Protein AF-A0A2D5VLS7-F1 (afdb_monomer_lite)

Sequence (63 aa):
IPADGGAPQSLGLMPEQGEIVRLYSADLSAQAVSAIAISREAPGGSVTGAPGEVLYVTQLTRT

Radius of gyration: 11.96 Å; chains: 1; bounding box: 26×18×30 Å

pLDDT: mean 81.83, std 8.54, range [56.03, 92.12]

Foldseek 3Di:
DFPVPDADADPDDDPPDDDDDDDCDPVNVVRRDFKDWDADADVVGDPVRGGHHTPDIDGDDDD

Secondary structure (DSSP, 8-state):
-BTT-PPPPP--PPPSSS-------HHHHHS-B-EEEEEEPPTTS-SSSS--EEEEEEEPP--

Structure (mmCIF, N/CA/C/O backbone):
data_AF-A0A2D5VLS7-F1
#
_entry.id   AF-A0A2D5VLS7-F1
#
loop_
_atom_site.group_PDB
_atom_site.id
_atom_site.type_symbol
_atom_site.label_atom_id
_atom_site.label_alt_id
_atom_site.label_comp_id
_atom_site.label_asym_id
_atom_site.label_entity_id
_atom_site.label_seq_id
_atom_site.pdbx_PDB_ins_code
_atom_site.Cartn_x
_atom_site.Cartn_y
_atom_site.Cartn_z
_atom_site.occupancy
_atom_site.B_iso_or_equiv
_atom_site.auth_seq_id
_atom_site.auth_comp_id
_atom_site.auth_asym_id
_atom_site.auth_atom_id
_atom_site.pdbx_PDB_model_num
ATOM 1 N N . ILE A 1 1 ? 1.311 -3.005 -4.213 1.00 85.81 1 ILE A N 1
ATOM 2 C CA . ILE A 1 1 ? 2.357 -4.024 -4.450 1.00 85.81 1 ILE A CA 1
ATOM 3 C C . ILE A 1 1 ? 2.587 -4.119 -5.951 1.00 85.81 1 ILE A C 1
ATOM 5 O O . ILE A 1 1 ? 1.636 -4.440 -6.667 1.00 85.81 1 ILE A O 1
ATOM 9 N N . PRO A 1 2 ? 3.790 -3.776 -6.426 1.00 85.12 2 PRO A N 1
ATOM 10 C CA . PRO A 1 2 ? 4.189 -3.988 -7.814 1.00 85.12 2 PRO A CA 1
ATOM 11 C C . PRO A 1 2 ? 4.071 -5.464 -8.234 1.00 85.12 2 PRO A C 1
ATOM 13 O O . PRO A 1 2 ? 4.369 -6.368 -7.455 1.00 85.12 2 PRO A O 1
ATOM 16 N N . ALA A 1 3 ? 3.616 -5.724 -9.458 1.00 85.31 3 ALA A N 1
ATOM 17 C CA . ALA A 1 3 ? 3.414 -7.073 -9.994 1.00 85.31 3 ALA A CA 1
ATOM 18 C C . ALA A 1 3 ? 4.727 -7.834 -10.226 1.00 85.31 3 ALA A C 1
ATOM 20 O O . ALA A 1 3 ? 4.719 -9.060 -10.259 1.00 85.31 3 ALA A O 1
ATOM 21 N N . ASP A 1 4 ? 5.841 -7.116 -10.356 1.00 86.06 4 ASP A N 1
ATOM 22 C CA . ASP A 1 4 ? 7.192 -7.670 -10.474 1.00 86.06 4 ASP A CA 1
ATOM 23 C C . ASP A 1 4 ? 7.800 -8.087 -9.121 1.00 86.06 4 ASP A C 1
ATOM 25 O O . ASP A 1 4 ? 8.922 -8.588 -9.078 1.00 86.06 4 ASP A O 1
ATOM 29 N N . GLY A 1 5 ? 7.069 -7.902 -8.015 1.00 83.00 5 GLY A N 1
ATOM 30 C CA . GLY A 1 5 ? 7.548 -8.203 -6.666 1.00 83.00 5 GLY A CA 1
ATOM 31 C C . GLY A 1 5 ? 8.471 -7.132 -6.077 1.00 83.00 5 GLY A C 1
ATOM 32 O O . GLY A 1 5 ? 9.079 -7.370 -5.033 1.00 83.00 5 GLY A O 1
ATOM 33 N N . GLY A 1 6 ? 8.574 -5.961 -6.714 1.00 84.88 6 GLY A N 1
ATOM 34 C CA . GLY A 1 6 ? 9.299 -4.808 -6.192 1.00 84.88 6 GLY A CA 1
ATOM 35 C C . GLY A 1 6 ? 8.758 -4.291 -4.852 1.00 84.88 6 GLY A C 1
ATOM 36 O O . GLY A 1 6 ? 7.700 -4.697 -4.360 1.00 84.88 6 GLY A O 1
ATOM 37 N N . ALA A 1 7 ? 9.499 -3.358 -4.251 1.00 84.50 7 ALA A N 1
ATOM 38 C CA . ALA A 1 7 ? 9.134 -2.776 -2.963 1.00 84.50 7 ALA A CA 1
ATOM 39 C C . ALA A 1 7 ? 7.738 -2.114 -3.014 1.00 84.50 7 ALA A C 1
ATOM 41 O O . ALA A 1 7 ? 7.439 -1.377 -3.957 1.00 84.50 7 ALA A O 1
ATOM 42 N N . PRO A 1 8 ? 6.865 -2.340 -2.014 1.00 85.06 8 PRO A N 1
ATOM 43 C CA . PRO A 1 8 ? 5.571 -1.675 -1.957 1.00 85.06 8 PRO A CA 1
ATOM 44 C C . PRO A 1 8 ? 5.720 -0.156 -1.858 1.00 85.06 8 PRO A C 1
ATOM 46 O O . PRO A 1 8 ? 6.489 0.349 -1.045 1.00 85.06 8 PRO A O 1
ATOM 49 N N . GLN A 1 9 ? 4.925 0.570 -2.640 1.00 83.88 9 GLN A N 1
ATOM 50 C CA . GLN A 1 9 ? 4.783 2.013 -2.497 1.00 83.88 9 GLN A CA 1
ATOM 51 C C . GLN A 1 9 ? 3.662 2.330 -1.501 1.00 83.88 9 GLN A C 1
ATOM 53 O O . GLN A 1 9 ? 2.560 1.784 -1.603 1.00 83.88 9 GLN A O 1
ATOM 58 N N . SER A 1 10 ? 3.939 3.216 -0.542 1.00 84.06 10 SER A N 1
ATOM 59 C CA . SER A 1 10 ? 2.931 3.671 0.418 1.00 84.06 10 SER A CA 1
ATOM 60 C C . SER A 1 10 ? 1.850 4.510 -0.271 1.00 84.06 10 SER A C 1
ATOM 62 O O . SER A 1 10 ? 2.155 5.418 -1.043 1.00 84.06 10 SER A O 1
ATOM 64 N N . LEU A 1 11 ? 0.582 4.227 0.045 1.00 83.56 11 LEU A N 1
ATOM 65 C CA . LEU A 1 11 ? -0.582 5.025 -0.374 1.00 83.56 11 LEU A CA 1
ATOM 66 C C . LEU A 1 11 ? -1.033 6.028 0.712 1.00 83.56 11 LEU A C 1
ATOM 68 O O . LEU A 1 11 ? -2.005 6.776 0.536 1.00 83.56 11 LEU A O 1
ATOM 72 N N . GLY A 1 12 ? -0.299 6.067 1.827 1.00 84.62 12 GLY A N 1
ATOM 73 C CA . GLY A 1 12 ? -0.614 6.832 3.028 1.00 84.62 12 GLY A CA 1
ATOM 74 C C . GLY A 1 12 ? -1.303 5.998 4.109 1.00 84.62 12 GLY A C 1
ATOM 75 O O . GLY A 1 12 ? -1.463 4.786 3.984 1.00 84.62 12 GLY A O 1
ATOM 76 N N . LEU A 1 13 ? -1.687 6.673 5.191 1.00 85.56 13 LEU A N 1
ATOM 77 C CA . LEU A 1 13 ? -2.321 6.049 6.350 1.00 85.56 13 LEU A CA 1
ATOM 78 C C . LEU A 1 13 ? -3.827 5.895 6.137 1.00 85.56 13 LEU A C 1
ATOM 80 O O . LEU A 1 13 ? -4.501 6.838 5.716 1.00 85.56 13 LEU A O 1
ATOM 84 N N . MET A 1 14 ? -4.342 4.709 6.459 1.00 85.25 14 MET A N 1
ATOM 85 C CA . MET A 1 14 ? -5.777 4.471 6.566 1.00 85.25 14 MET A CA 1
ATOM 86 C C . MET A 1 14 ? -6.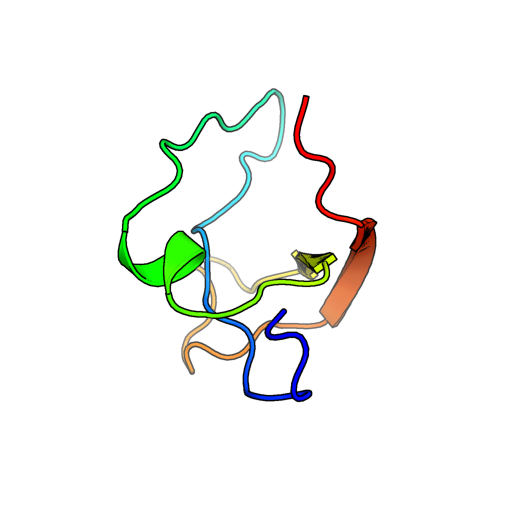274 5.067 7.894 1.00 85.25 14 MET A C 1
ATOM 88 O O . MET A 1 14 ? -5.613 4.872 8.917 1.00 85.25 14 MET A O 1
ATOM 92 N N . PRO A 1 15 ? -7.391 5.815 7.908 1.00 83.31 15 PRO A N 1
ATOM 93 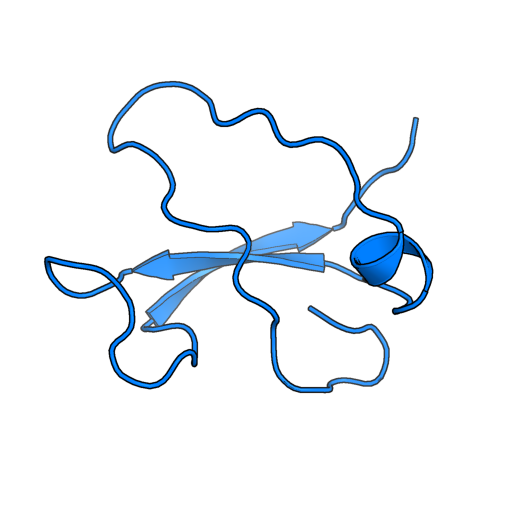C CA . PRO A 1 15 ? -7.974 6.287 9.158 1.00 83.31 15 PRO A CA 1
ATOM 94 C C . PRO A 1 15 ? -8.430 5.096 10.008 1.00 83.31 15 PRO A C 1
ATOM 96 O O . PRO A 1 15 ? -8.824 4.063 9.470 1.00 83.31 15 PRO A O 1
ATOM 99 N N . GLU A 1 16 ? -8.419 5.248 11.335 1.00 80.44 16 GLU A N 1
ATOM 100 C CA . GLU A 1 16 ? -8.871 4.189 12.255 1.00 80.44 16 GLU A CA 1
ATOM 101 C C . GLU A 1 16 ? -10.313 3.741 11.974 1.00 80.44 16 GLU A C 1
ATOM 103 O O . GLU A 1 16 ? -10.684 2.603 12.253 1.00 80.44 16 GLU A O 1
ATOM 108 N N . GLN A 1 17 ? -11.132 4.647 11.434 1.00 84.12 17 GLN A N 1
ATOM 109 C CA . GLN A 1 17 ? -12.536 4.426 11.112 1.00 84.12 17 GLN A CA 1
ATOM 110 C C . GLN A 1 17 ? -12.880 5.131 9.793 1.00 84.12 17 GLN A C 1
ATOM 112 O O . GLN A 1 17 ? -12.396 6.232 9.526 1.00 84.12 17 GLN A O 1
ATOM 117 N N . GLY A 1 18 ? -13.758 4.519 8.995 1.00 84.06 18 GLY A N 1
ATOM 118 C CA . GLY A 1 18 ? -14.263 5.091 7.745 1.00 84.06 18 GLY A CA 1
ATOM 119 C C . GLY A 1 18 ? -13.534 4.598 6.494 1.00 84.06 18 GLY A C 1
ATOM 120 O O . GLY A 1 18 ? -13.123 3.442 6.414 1.00 84.06 18 GLY A O 1
ATOM 121 N N . GLU A 1 19 ? -13.421 5.477 5.500 1.00 86.44 19 GLU A N 1
ATOM 122 C CA . GLU A 1 19 ? -12.905 5.177 4.163 1.00 86.44 19 GLU A CA 1
ATOM 123 C C . GLU A 1 19 ? -11.808 6.172 3.766 1.00 86.44 19 GLU A C 1
ATOM 125 O O . GLU A 1 19 ? -11.819 7.339 4.165 1.00 86.44 19 GLU A O 1
ATOM 130 N N . ILE A 1 20 ? -10.868 5.710 2.941 1.00 83.81 20 ILE A N 1
ATOM 131 C CA . ILE A 1 20 ? -9.892 6.553 2.257 1.00 83.81 20 ILE A CA 1
ATOM 132 C C . ILE A 1 20 ? -10.102 6.456 0.746 1.00 83.81 20 ILE A C 1
ATOM 134 O O . ILE A 1 20 ? -9.932 5.398 0.147 1.00 83.81 20 ILE A O 1
ATOM 138 N N . VAL A 1 21 ? -10.425 7.588 0.120 1.00 85.00 21 VAL A N 1
ATOM 139 C CA . VAL A 1 21 ? -10.493 7.706 -1.340 1.00 85.00 21 VAL A CA 1
ATOM 140 C C . VAL A 1 21 ? -9.242 8.424 -1.831 1.00 85.00 21 VAL A C 1
ATOM 142 O O . VAL A 1 21 ? -8.862 9.487 -1.329 1.00 85.00 21 VAL A O 1
ATOM 145 N N . ARG A 1 22 ? -8.573 7.833 -2.819 1.00 78.44 22 ARG A N 1
ATOM 146 C CA . ARG A 1 22 ? -7.386 8.393 -3.472 1.00 78.44 22 ARG A CA 1
ATOM 147 C C . ARG A 1 22 ? -7.581 8.343 -4.977 1.00 78.44 22 ARG A C 1
ATOM 149 O O . ARG A 1 22 ? -8.070 7.352 -5.511 1.00 78.44 22 ARG A O 1
ATOM 156 N N . LEU A 1 23 ? -7.160 9.404 -5.658 1.00 78.94 23 LEU A N 1
ATOM 157 C CA . LEU A 1 23 ? -7.064 9.380 -7.110 1.00 78.94 23 LEU A CA 1
ATOM 158 C C . LEU A 1 23 ? -5.940 8.429 -7.515 1.00 78.94 23 LEU A C 1
ATOM 160 O O . LEU A 1 23 ? -4.848 8.465 -6.945 1.00 78.94 23 LEU A O 1
ATOM 164 N N . TYR A 1 24 ? -6.216 7.590 -8.508 1.00 74.38 24 TYR A N 1
ATOM 165 C CA . TYR A 1 24 ? -5.213 6.712 -9.086 1.00 74.38 24 TYR A CA 1
ATOM 166 C C . TYR A 1 24 ? -4.204 7.571 -9.858 1.00 74.38 24 TYR A C 1
ATOM 168 O O . TYR A 1 24 ? -4.519 8.098 -10.926 1.00 74.38 24 TYR A O 1
ATOM 176 N N . SER A 1 25 ? -3.026 7.801 -9.273 1.00 71.94 25 SER A N 1
ATOM 177 C CA . SER A 1 25 ? -2.001 8.657 -9.873 1.00 71.94 25 SER A CA 1
ATOM 178 C C . SER A 1 25 ? -1.334 7.976 -11.071 1.00 71.94 25 SER A C 1
ATOM 180 O O . SER A 1 25 ? -1.327 6.749 -11.191 1.00 71.94 25 SER A O 1
ATOM 182 N N . ALA A 1 26 ? -0.735 8.778 -11.956 1.00 58.91 26 ALA A N 1
ATOM 183 C CA . ALA A 1 26 ? -0.002 8.267 -13.113 1.00 58.91 26 ALA A CA 1
ATOM 184 C C . ALA A 1 26 ? 1.125 7.292 -12.707 1.00 58.91 26 ALA A C 1
ATOM 186 O O . ALA A 1 26 ? 1.324 6.284 -13.382 1.00 58.91 26 ALA A O 1
ATOM 187 N N . ASP A 1 27 ? 1.780 7.514 -11.564 1.00 65.75 27 ASP A N 1
ATOM 188 C CA . ASP A 1 27 ? 2.839 6.634 -11.049 1.00 65.75 27 ASP A CA 1
ATOM 189 C C . ASP A 1 27 ? 2.328 5.231 -10.685 1.00 65.75 27 ASP A C 1
ATOM 191 O O . ASP A 1 27 ? 2.999 4.236 -10.966 1.00 65.75 27 ASP A O 1
ATOM 195 N N . LEU A 1 28 ? 1.112 5.137 -10.130 1.00 69.75 28 LEU A N 1
ATOM 196 C CA . LEU A 1 28 ? 0.443 3.857 -9.870 1.00 69.75 28 LEU A CA 1
ATOM 197 C C . LEU A 1 28 ? -0.024 3.174 -11.154 1.00 69.75 28 LEU A C 1
ATOM 199 O O . LEU A 1 28 ? -0.154 1.959 -11.170 1.00 69.75 28 LEU A O 1
ATOM 203 N N . SER A 1 29 ? -0.284 3.939 -12.216 1.00 64.12 29 SER A N 1
ATOM 204 C CA . SER A 1 29 ? -0.653 3.385 -13.522 1.00 64.12 29 SER A CA 1
ATOM 205 C C . SER A 1 29 ? 0.545 2.884 -14.330 1.00 64.12 29 SER A C 1
ATOM 207 O O . SER A 1 29 ? 0.395 1.961 -15.128 1.00 64.12 29 SER A O 1
ATOM 209 N N . ALA A 1 30 ? 1.722 3.481 -14.119 1.00 60.38 30 ALA A N 1
ATOM 210 C CA . ALA A 1 30 ? 2.962 3.116 -14.796 1.00 60.38 30 ALA A CA 1
ATOM 211 C C . ALA A 1 30 ? 3.607 1.865 -14.183 1.00 60.38 30 ALA A C 1
ATOM 213 O O . ALA A 1 30 ? 4.194 1.052 -14.896 1.00 60.38 30 ALA A O 1
ATOM 214 N N . GLN A 1 31 ? 3.474 1.687 -12.869 1.00 66.69 31 GLN A N 1
ATOM 215 C CA . GLN A 1 31 ? 3.827 0.445 -12.194 1.00 66.69 31 GLN A CA 1
ATOM 216 C C . GLN A 1 31 ? 2.644 -0.510 -12.326 1.00 66.69 31 GLN A C 1
ATOM 218 O O . GLN A 1 31 ? 1.559 -0.213 -11.849 1.00 66.69 31 GLN A O 1
ATOM 223 N N . ALA A 1 32 ? 2.807 -1.661 -12.973 1.00 76.62 32 ALA A N 1
ATOM 224 C CA . ALA A 1 32 ? 1.754 -2.672 -12.983 1.00 76.62 32 ALA A CA 1
ATOM 225 C C . ALA A 1 32 ? 1.487 -3.132 -11.535 1.00 76.62 32 ALA A C 1
ATOM 227 O O . ALA A 1 32 ? 2.219 -3.960 -11.009 1.00 76.62 32 ALA A O 1
ATOM 228 N N . VAL A 1 33 ? 0.494 -2.563 -10.845 1.00 83.56 33 VAL A N 1
ATOM 229 C CA . VAL A 1 33 ? 0.163 -2.907 -9.452 1.00 83.56 33 VAL A CA 1
ATOM 230 C C . VAL A 1 33 ? -0.766 -4.119 -9.439 1.00 83.56 33 VAL A C 1
ATOM 232 O O . VAL A 1 33 ? -1.847 -4.076 -10.019 1.00 83.56 33 VAL A O 1
ATOM 235 N N . SER A 1 34 ? -0.375 -5.191 -8.747 1.00 84.88 34 SER A N 1
ATOM 236 C CA . SER A 1 34 ? -1.165 -6.430 -8.657 1.00 84.88 34 SER A CA 1
ATOM 237 C C . SER A 1 34 ? -2.097 -6.470 -7.444 1.00 84.88 34 SER A C 1
ATOM 239 O O . SER A 1 34 ? -3.167 -7.080 -7.489 1.00 84.88 34 SER A O 1
ATOM 241 N N . ALA A 1 35 ? -1.701 -5.825 -6.346 1.00 89.12 35 ALA A N 1
ATOM 242 C CA . ALA A 1 35 ? -2.407 -5.910 -5.073 1.00 89.12 35 ALA A CA 1
ATOM 243 C C . ALA A 1 35 ? -2.217 -4.667 -4.198 1.00 89.12 35 ALA A C 1
ATOM 245 O O . ALA A 1 35 ? -1.225 -3.938 -4.314 1.00 89.12 35 ALA A O 1
ATOM 246 N N . ILE A 1 36 ? -3.152 -4.468 -3.275 1.00 89.25 36 ILE A N 1
ATOM 247 C CA . ILE A 1 36 ? -3.088 -3.514 -2.168 1.00 89.25 36 ILE A CA 1
ATOM 248 C C . ILE A 1 36 ? -2.840 -4.302 -0.882 1.00 89.25 36 ILE A C 1
ATOM 250 O O . ILE A 1 36 ? -3.468 -5.335 -0.662 1.00 89.25 36 ILE A O 1
ATOM 254 N N . ALA A 1 37 ? -1.949 -3.796 -0.033 1.00 91.12 37 ALA A N 1
ATOM 255 C CA . ALA A 1 37 ? -1.733 -4.304 1.315 1.00 91.12 37 ALA A CA 1
ATOM 256 C C . ALA A 1 37 ? -2.053 -3.225 2.350 1.00 91.12 37 ALA A C 1
ATOM 258 O O . ALA A 1 37 ? -1.769 -2.050 2.120 1.00 91.12 37 ALA A O 1
ATOM 259 N N . ILE A 1 38 ? -2.607 -3.645 3.484 1.00 90.19 38 ILE A N 1
ATOM 260 C CA . ILE A 1 38 ? -2.805 -2.822 4.676 1.00 90.19 38 ILE A CA 1
ATOM 261 C C . ILE A 1 38 ? -1.835 -3.314 5.744 1.00 90.19 38 ILE A C 1
ATOM 263 O O . ILE A 1 38 ? -1.882 -4.485 6.127 1.00 90.19 38 ILE A O 1
ATOM 267 N N . SER A 1 39 ? -0.959 -2.428 6.208 1.00 91.50 39 SER A N 1
ATOM 268 C CA . SER A 1 39 ? 0.015 -2.704 7.262 1.00 91.50 39 SER A CA 1
ATOM 269 C C . SER A 1 39 ? -0.348 -2.016 8.574 1.00 91.50 39 SER A C 1
ATOM 271 O O . SER A 1 39 ? -0.977 -0.957 8.600 1.00 91.50 39 SER A O 1
ATOM 273 N N . ARG A 1 40 ? 0.067 -2.629 9.685 1.00 90.88 40 ARG A N 1
ATOM 274 C CA . ARG A 1 40 ? 0.094 -1.999 11.000 1.00 90.88 40 ARG A CA 1
ATOM 275 C C . ARG A 1 40 ? 1.358 -1.161 11.112 1.00 90.88 40 ARG A C 1
ATOM 277 O O . ARG A 1 40 ? 2.462 -1.699 11.121 1.00 90.88 40 ARG A O 1
ATOM 284 N N . GLU A 1 41 ? 1.175 0.145 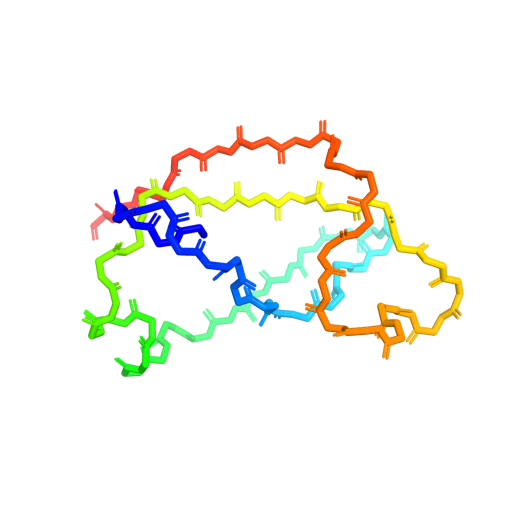11.221 1.00 88.94 41 GLU A N 1
ATOM 285 C CA . GLU A 1 41 ? 2.271 1.100 11.355 1.00 88.94 41 GLU A CA 1
ATOM 286 C C . GLU A 1 41 ? 2.451 1.553 12.807 1.00 88.94 41 GLU A C 1
ATOM 288 O O . GLU A 1 41 ? 1.519 1.513 13.615 1.00 88.94 41 GLU A O 1
ATOM 293 N N . ALA A 1 42 ? 3.661 2.005 13.140 1.00 85.81 42 ALA A N 1
ATOM 294 C CA . ALA A 1 42 ? 3.921 2.695 14.400 1.00 85.81 42 ALA A CA 1
ATOM 295 C C . ALA A 1 42 ? 3.198 4.062 14.438 1.00 85.81 42 ALA A C 1
ATOM 297 O O . ALA A 1 42 ? 2.851 4.606 13.383 1.00 85.81 42 ALA A O 1
ATOM 298 N N . PRO A 1 43 ? 2.987 4.665 15.626 1.00 82.50 43 PRO A N 1
ATOM 299 C CA . PRO A 1 43 ? 2.464 6.026 15.723 1.00 82.50 43 PRO A CA 1
ATOM 300 C C . PRO A 1 43 ? 3.299 7.002 14.880 1.00 82.50 43 PRO A C 1
ATOM 302 O O . PRO A 1 43 ? 4.509 7.105 15.066 1.00 82.50 43 PRO A O 1
ATOM 305 N N . GLY A 1 44 ? 2.652 7.707 13.946 1.00 78.44 44 GLY A N 1
ATOM 306 C CA . GLY A 1 44 ? 3.321 8.593 12.982 1.00 78.44 44 GLY A CA 1
ATOM 307 C C . GLY A 1 44 ? 3.631 7.968 11.612 1.00 78.44 44 GLY A C 1
ATOM 308 O O . GLY A 1 44 ? 4.056 8.690 10.714 1.00 78.44 44 GLY A O 1
ATOM 309 N N . GLY A 1 45 ? 3.356 6.676 11.412 1.00 80.19 45 GLY A N 1
ATOM 310 C CA . GLY A 1 45 ? 3.570 5.964 10.149 1.00 80.19 45 GLY A CA 1
ATOM 311 C C . GLY A 1 45 ? 4.941 5.290 10.039 1.00 80.19 45 GLY A C 1
ATOM 312 O O . GLY A 1 45 ? 5.724 5.267 10.989 1.00 80.19 45 GLY A O 1
ATOM 313 N N . SER A 1 46 ? 5.230 4.718 8.867 1.00 79.00 46 SER A N 1
ATOM 314 C CA . SER A 1 46 ? 6.510 4.049 8.617 1.00 79.00 46 SER A CA 1
ATOM 315 C C . SER A 1 46 ? 7.672 5.044 8.602 1.00 79.00 46 SER A C 1
ATOM 317 O O . SER A 1 46 ? 7.677 5.998 7.824 1.00 79.00 46 SER A O 1
ATOM 319 N N . VAL A 1 47 ? 8.698 4.776 9.413 1.00 79.19 47 VAL A N 1
ATOM 320 C CA . VAL A 1 47 ? 9.940 5.569 9.456 1.00 79.19 47 VAL A CA 1
ATOM 321 C C . VAL A 1 47 ? 10.846 5.272 8.255 1.00 79.19 47 VAL A C 1
ATOM 323 O O . VAL A 1 47 ? 11.571 6.147 7.792 1.00 79.19 47 VAL A O 1
ATOM 326 N N . THR A 1 48 ? 10.820 4.040 7.741 1.00 82.69 48 THR A N 1
ATOM 327 C CA . THR A 1 48 ? 11.721 3.577 6.669 1.00 82.69 48 THR A CA 1
ATOM 328 C C . THR A 1 48 ? 11.097 3.664 5.280 1.00 82.69 48 THR A C 1
ATOM 330 O O . THR A 1 48 ? 11.774 3.416 4.285 1.00 82.69 48 THR A O 1
ATOM 333 N N . GLY A 1 49 ? 9.799 3.965 5.200 1.00 77.38 49 GLY A N 1
ATOM 334 C CA . GLY A 1 49 ? 9.013 3.878 3.970 1.00 77.38 49 GLY A CA 1
ATOM 335 C C . GLY A 1 49 ? 8.617 2.447 3.587 1.00 77.38 49 GLY A C 1
ATOM 336 O O . GLY A 1 49 ? 7.805 2.277 2.681 1.00 77.38 49 GLY A O 1
ATOM 337 N N . ALA A 1 50 ? 9.133 1.427 4.285 1.00 84.00 50 ALA A N 1
ATOM 338 C CA . ALA A 1 50 ? 8.690 0.045 4.137 1.00 84.00 50 ALA A CA 1
ATOM 339 C C . ALA A 1 50 ? 7.442 -0.213 4.998 1.00 84.00 50 ALA A C 1
ATOM 341 O O . ALA A 1 50 ? 7.346 0.343 6.095 1.00 84.00 50 ALA A O 1
ATOM 342 N N . PRO A 1 51 ? 6.497 -1.051 4.547 1.00 87.12 51 PRO A N 1
ATOM 343 C CA . PRO A 1 51 ? 5.345 -1.401 5.365 1.00 87.12 51 PRO A CA 1
ATOM 344 C C . PRO A 1 51 ? 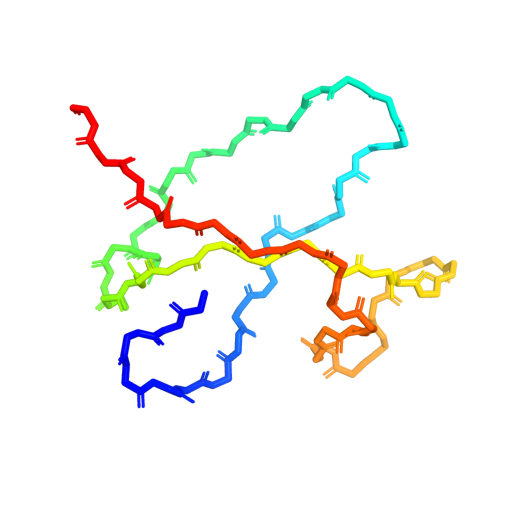5.776 -2.135 6.639 1.00 87.12 51 PRO A C 1
ATOM 346 O O . PRO A 1 51 ? 6.715 -2.936 6.618 1.00 87.12 51 PRO A O 1
ATOM 349 N N . GLY A 1 52 ? 5.060 -1.881 7.733 1.00 89.44 52 GLY A N 1
ATOM 350 C CA . GLY A 1 52 ? 5.111 -2.701 8.940 1.00 89.44 52 GLY A CA 1
ATOM 351 C C . GLY A 1 52 ? 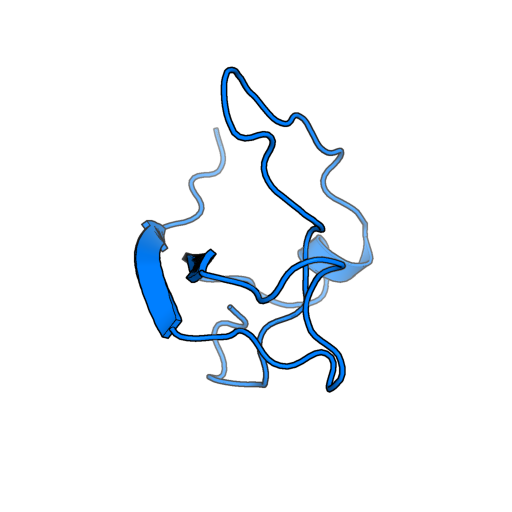4.488 -4.089 8.736 1.00 89.44 52 GLY A C 1
ATOM 352 O O . GLY A 1 52 ? 4.461 -4.640 7.634 1.00 89.44 52 GLY A O 1
ATOM 353 N N . GLU A 1 53 ? 3.950 -4.671 9.807 1.00 91.81 53 GLU A N 1
ATOM 354 C CA . GLU A 1 53 ? 3.264 -5.967 9.733 1.00 91.81 53 GLU A CA 1
ATOM 355 C C . GLU A 1 53 ? 2.055 -5.879 8.791 1.00 91.81 53 GLU A C 1
ATOM 357 O O . GLU A 1 53 ? 1.117 -5.125 9.047 1.00 91.81 53 GLU A O 1
ATOM 362 N N . VAL A 1 54 ? 2.055 -6.653 7.703 1.00 92.06 54 VAL A N 1
ATOM 363 C CA . VAL A 1 54 ? 0.934 -6.690 6.756 1.00 92.06 54 VAL A CA 1
ATOM 364 C C . VAL A 1 54 ? -0.217 -7.493 7.355 1.00 92.06 54 VAL A C 1
ATOM 366 O O . VAL A 1 54 ? -0.092 -8.689 7.595 1.00 92.06 54 VAL A O 1
ATOM 369 N N . LEU A 1 55 ? -1.352 -6.831 7.565 1.00 92.12 55 LEU A N 1
ATOM 370 C CA . LEU A 1 55 ? -2.552 -7.421 8.160 1.00 92.12 55 LEU A CA 1
ATOM 371 C C . LEU A 1 55 ? -3.512 -7.980 7.111 1.00 92.12 55 LEU A C 1
ATOM 373 O O . LEU A 1 55 ? -4.235 -8.937 7.374 1.00 92.12 55 LEU A O 1
ATOM 377 N N . TYR A 1 56 ? -3.557 -7.355 5.935 1.00 91.44 56 TYR A N 1
ATOM 378 C CA . TYR A 1 56 ? -4.491 -7.724 4.879 1.00 91.44 56 TYR A CA 1
ATOM 379 C C . TYR A 1 56 ? -3.912 -7.420 3.504 1.00 91.44 56 TYR A C 1
ATOM 381 O O . TYR A 1 56 ? -3.250 -6.399 3.319 1.00 91.44 56 TYR A O 1
ATOM 389 N N . VAL A 1 57 ? -4.189 -8.289 2.532 1.00 92.00 57 VAL A N 1
ATOM 390 C CA . VAL A 1 57 ? -3.816 -8.104 1.127 1.00 92.00 57 VAL A CA 1
ATOM 391 C C . VAL A 1 57 ? -5.024 -8.421 0.262 1.00 92.00 57 VAL A C 1
ATOM 393 O O . VAL A 1 57 ? -5.668 -9.451 0.441 1.00 92.00 57 VAL A O 1
ATOM 396 N N . THR A 1 58 ? -5.319 -7.549 -0.694 1.00 90.81 58 THR A N 1
ATOM 397 C CA . THR A 1 58 ? -6.397 -7.747 -1.664 1.00 90.81 58 THR A CA 1
ATOM 398 C C . THR A 1 58 ? -5.942 -7.369 -3.062 1.00 90.81 58 THR A C 1
ATOM 400 O O . THR A 1 58 ? -5.054 -6.534 -3.239 1.00 90.81 58 THR A O 1
ATOM 403 N N . GLN A 1 59 ? -6.554 -7.976 -4.074 1.00 87.06 59 GLN A N 1
ATOM 404 C CA . GLN A 1 59 ? -6.279 -7.627 -5.462 1.00 87.06 59 GLN A CA 1
ATOM 405 C C . GLN A 1 59 ? -6.847 -6.246 -5.784 1.00 87.06 59 GLN A C 1
ATOM 407 O O . GLN A 1 59 ? -7.940 -5.885 -5.339 1.00 87.06 59 GLN A O 1
ATOM 412 N N . LEU A 1 60 ? -6.103 -5.478 -6.581 1.00 78.62 60 LEU A N 1
ATOM 413 C CA . LEU A 1 60 ? -6.636 -4.253 -7.158 1.00 78.62 60 LEU A CA 1
ATOM 414 C C . LEU A 1 60 ? -7.586 -4.643 -8.293 1.00 78.62 60 LEU A C 1
ATOM 416 O O . LEU A 1 60 ? -7.169 -5.242 -9.282 1.00 78.62 60 LEU A O 1
ATOM 420 N N . THR A 1 61 ? -8.861 -4.305 -8.149 1.00 71.25 61 THR A N 1
ATOM 421 C CA . THR A 1 61 ? -9.862 -4.492 -9.201 1.00 71.25 61 THR A CA 1
ATOM 422 C C . THR A 1 61 ? -10.115 -3.156 -9.889 1.00 71.25 61 THR A C 1
ATOM 424 O O . THR A 1 61 ? -10.178 -2.110 -9.244 1.00 71.25 61 THR A O 1
ATOM 427 N N . ARG A 1 62 ? -10.200 -3.175 -11.220 1.00 67.12 62 ARG A N 1
ATOM 428 C CA . ARG A 1 62 ? -10.520 -2.006 -12.042 1.00 67.12 62 ARG A CA 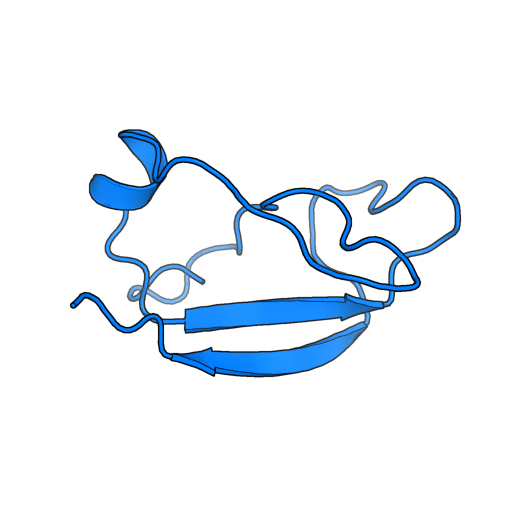1
ATOM 429 C C . ARG A 1 62 ? -11.901 -2.252 -12.635 1.00 67.12 62 ARG A C 1
ATOM 431 O O . ARG A 1 62 ? -12.079 -3.247 -13.332 1.00 67.12 62 ARG A O 1
ATOM 438 N N . THR A 1 63 ? -12.862 -1.408 -12.283 1.00 56.03 63 THR A N 1
ATOM 439 C CA . THR A 1 63 ? -14.206 -1.395 -12.879 1.00 56.03 63 THR A CA 1
ATOM 440 C C . THR A 1 63 ? -14.220 -0.616 -14.178 1.00 56.03 63 THR A C 1
ATOM 442 O O . THR A 1 63 ? -13.505 0.413 -14.230 1.00 56.03 63 THR A O 1
#